Protein AF-A0A235ITL5-F1 (afdb_monomer)

pLDDT: mean 88.63, std 13.84, range [49.47, 98.25]

Structure (mmCIF, N/CA/C/O backbone):
data_AF-A0A235ITL5-F1
#
_entry.id   AF-A0A235ITL5-F1
#
loop_
_atom_site.group_PDB
_atom_site.id
_atom_site.type_symbol
_atom_site.label_atom_id
_atom_site.label_alt_id
_atom_site.label_comp_id
_atom_site.label_asym_id
_atom_site.label_entity_id
_atom_site.label_seq_id
_atom_site.pdbx_PDB_ins_code
_atom_site.Cartn_x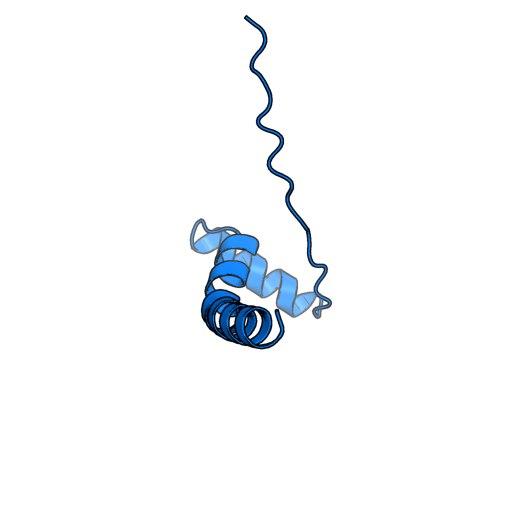
_atom_site.Cartn_y
_atom_site.Cartn_z
_atom_site.occupancy
_atom_site.B_iso_or_equiv
_atom_site.auth_seq_id
_atom_site.auth_comp_id
_atom_site.auth_asym_id
_atom_site.auth_atom_id
_atom_site.pdbx_PDB_model_num
ATOM 1 N N . MET A 1 1 ? -30.934 16.950 -15.498 1.00 49.47 1 MET A N 1
ATOM 2 C CA . MET A 1 1 ? -30.914 16.907 -14.018 1.00 49.47 1 MET A CA 1
ATOM 3 C C . MET A 1 1 ? -29.465 16.933 -13.543 1.00 49.47 1 MET A C 1
ATOM 5 O O . MET A 1 1 ? -28.707 16.065 -13.972 1.00 49.47 1 MET A O 1
ATOM 9 N N . PRO A 1 2 ? -29.034 17.925 -12.748 1.00 53.72 2 PRO A N 1
ATOM 10 C CA . PRO A 1 2 ? -27.653 18.005 -12.279 1.00 53.72 2 PRO A CA 1
ATOM 11 C C . PRO A 1 2 ? -27.373 16.873 -11.280 1.00 53.72 2 PRO A C 1
ATOM 13 O O . PRO A 1 2 ? -28.062 16.732 -10.271 1.00 53.72 2 PRO A O 1
ATOM 16 N N . ARG A 1 3 ? -26.378 16.029 -11.578 1.00 60.50 3 ARG A N 1
ATOM 17 C CA . ARG A 1 3 ? -25.932 14.957 -10.679 1.00 60.50 3 ARG A CA 1
ATOM 18 C C . ARG A 1 3 ? -25.339 15.605 -9.422 1.00 60.50 3 ARG A C 1
ATOM 20 O O . ARG A 1 3 ? -24.279 16.222 -9.507 1.00 60.50 3 ARG A O 1
ATOM 27 N N . LYS A 1 4 ? -26.006 15.472 -8.268 1.00 58.38 4 LYS A N 1
ATOM 28 C CA . LYS A 1 4 ? -25.419 15.791 -6.954 1.00 58.38 4 LYS A CA 1
ATOM 29 C C . LYS A 1 4 ? -24.109 15.007 -6.830 1.00 58.38 4 LYS A C 1
ATOM 31 O O . LYS A 1 4 ? -24.137 13.779 -6.754 1.00 58.38 4 LYS A O 1
ATOM 36 N N . LYS A 1 5 ? -22.966 15.697 -6.844 1.00 61.78 5 LYS A N 1
ATOM 37 C CA . LYS A 1 5 ? -21.689 15.090 -6.459 1.00 61.78 5 LYS A CA 1
ATOM 38 C C . LYS A 1 5 ? -21.833 14.679 -4.993 1.00 61.78 5 LYS A C 1
ATOM 40 O O . LYS A 1 5 ? -22.098 15.524 -4.146 1.00 61.78 5 LYS A O 1
ATOM 45 N N . LEU A 1 6 ? -21.751 13.380 -4.704 1.00 61.81 6 LEU A N 1
ATOM 46 C CA . LEU A 1 6 ? -21.622 12.905 -3.330 1.00 61.81 6 LEU A CA 1
ATOM 47 C C . LEU A 1 6 ? -20.259 13.377 -2.815 1.00 61.81 6 LEU A C 1
ATOM 49 O O . LEU A 1 6 ? -19.244 12.754 -3.126 1.00 61.81 6 LEU A O 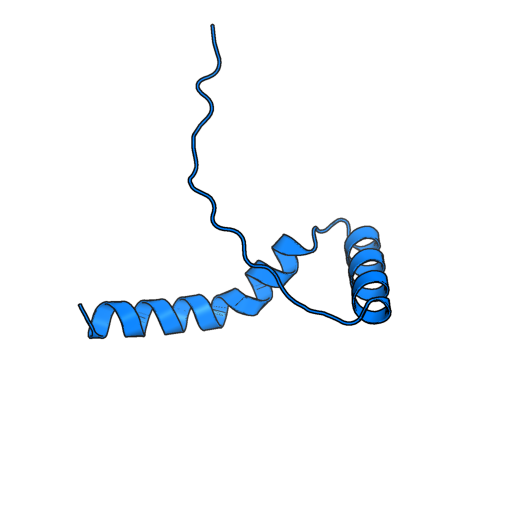1
ATOM 53 N N . ASP A 1 7 ? -20.243 14.466 -2.048 1.00 58.94 7 ASP A N 1
ATOM 54 C CA . ASP A 1 7 ? -19.081 14.891 -1.267 1.00 58.94 7 ASP A CA 1
ATOM 55 C C . ASP A 1 7 ? -18.813 13.854 -0.176 1.00 58.94 7 ASP A C 1
ATOM 57 O O . ASP A 1 7 ? -19.249 13.952 0.971 1.00 58.94 7 ASP A O 1
ATOM 61 N N . ARG A 1 8 ? -18.107 12.790 -0.551 1.00 64.31 8 ARG A N 1
ATOM 62 C CA . ARG A 1 8 ? -17.457 11.924 0.421 1.00 64.31 8 ARG A CA 1
ATOM 63 C C . ARG A 1 8 ? -16.182 12.647 0.823 1.00 64.31 8 ARG A C 1
ATOM 65 O O . ARG A 1 8 ? -15.242 12.674 0.031 1.00 64.31 8 ARG A O 1
ATOM 72 N N . LYS A 1 9 ? -16.161 13.232 2.026 1.00 80.31 9 LYS A N 1
ATOM 73 C CA . LYS A 1 9 ? -14.918 13.704 2.649 1.00 80.31 9 LYS A CA 1
ATOM 74 C C . LYS A 1 9 ? -13.936 12.531 2.645 1.00 80.31 9 LYS A C 1
ATOM 76 O O . LYS A 1 9 ? -14.204 11.497 3.254 1.00 80.31 9 LYS A O 1
ATOM 81 N N . LYS A 1 10 ? -12.875 12.656 1.855 1.00 82.56 10 LYS A N 1
ATOM 82 C CA . LYS A 1 10 ? -11.778 11.698 1.789 1.00 82.56 10 LYS A CA 1
ATOM 83 C C . LYS A 1 10 ? -10.541 12.416 2.283 1.00 82.56 10 LYS A C 1
ATOM 85 O O . LYS A 1 10 ? -10.204 13.467 1.741 1.00 82.56 10 LYS A O 1
ATOM 90 N N . ASP A 1 11 ? -9.884 11.812 3.256 1.00 88.56 11 ASP A N 1
ATOM 91 C CA . ASP A 1 11 ? -8.576 12.251 3.709 1.00 88.56 11 ASP A CA 1
ATOM 92 C C . ASP A 1 11 ? -7.490 11.509 2.929 1.00 88.56 11 ASP A C 1
ATOM 94 O O . ASP A 1 11 ? -7.673 10.365 2.495 1.00 88.56 11 ASP A O 1
ATOM 98 N N . TYR A 1 12 ? -6.364 12.186 2.728 1.00 90.44 12 TYR A N 1
ATOM 99 C CA . TYR A 1 12 ? -5.212 11.661 2.007 1.00 90.44 12 TYR A CA 1
ATOM 100 C C . TYR A 1 12 ? -4.030 11.546 2.961 1.00 90.44 12 TYR A C 1
ATOM 102 O O . TYR A 1 12 ? -3.825 12.404 3.815 1.00 90.44 12 TYR A O 1
ATOM 110 N N . ILE A 1 13 ? -3.241 10.489 2.786 1.00 89.38 13 ILE A N 1
ATOM 111 C CA . ILE A 1 13 ? -1.991 10.268 3.512 1.00 89.38 13 ILE A CA 1
ATOM 112 C C . ILE A 1 13 ? -0.867 10.333 2.482 1.00 89.38 13 ILE A C 1
ATOM 114 O O . ILE A 1 13 ? -0.953 9.688 1.436 1.00 89.38 13 ILE A O 1
ATOM 118 N N . GLN A 1 14 ? 0.173 11.114 2.768 1.00 92.94 14 GLN A N 1
ATOM 119 C CA . GLN A 1 14 ? 1.413 11.098 1.997 1.00 92.94 14 GLN A CA 1
ATOM 120 C C . GLN A 1 14 ? 2.390 10.118 2.646 1.00 92.94 14 GLN A C 1
ATOM 122 O O . GLN A 1 14 ? 2.574 10.140 3.861 1.00 92.94 14 GLN A O 1
ATOM 127 N N . ILE A 1 15 ? 2.993 9.251 1.836 1.00 92.12 15 ILE A N 1
ATOM 128 C CA . ILE A 1 15 ? 3.963 8.246 2.277 1.00 92.12 15 ILE A CA 1
ATOM 129 C C . ILE A 1 15 ? 5.262 8.517 1.525 1.00 92.12 15 ILE A C 1
ATOM 131 O O . ILE A 1 15 ? 5.257 8.595 0.296 1.00 92.12 15 ILE A O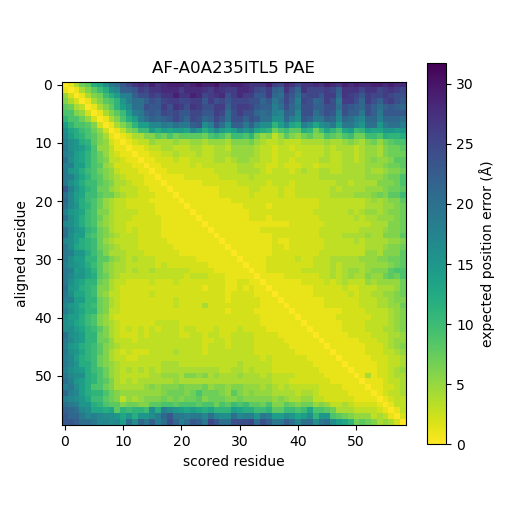 1
ATOM 135 N N . VAL A 1 16 ? 6.354 8.684 2.268 1.00 95.62 16 VAL A N 1
ATOM 136 C CA . VAL A 1 16 ? 7.701 8.813 1.705 1.00 95.62 16 VAL A CA 1
ATOM 137 C C . VAL A 1 16 ? 8.249 7.410 1.471 1.00 95.62 16 VAL A C 1
ATOM 139 O O . VAL A 1 16 ? 8.248 6.596 2.391 1.00 95.62 16 VAL A O 1
ATOM 142 N N . ILE A 1 17 ? 8.681 7.136 0.244 1.00 95.81 17 ILE A N 1
ATOM 143 C CA . ILE A 1 17 ? 9.299 5.876 -0.180 1.00 95.81 17 ILE A CA 1
ATOM 144 C C . ILE A 1 17 ? 10.408 6.184 -1.181 1.00 95.81 17 ILE A C 1
ATOM 146 O O . ILE A 1 17 ? 10.360 7.223 -1.849 1.00 95.81 17 ILE A O 1
ATOM 150 N N . GLU A 1 18 ? 11.374 5.278 -1.299 1.00 98.19 18 GLU A N 1
ATOM 151 C CA . GLU A 1 18 ? 12.421 5.392 -2.309 1.00 98.19 18 GLU A CA 1
ATOM 152 C C . GLU A 1 18 ? 11.817 5.355 -3.728 1.00 98.19 18 GLU A C 1
ATOM 154 O O . GLU A 1 18 ? 10.824 4.650 -3.965 1.00 98.19 18 GLU A O 1
ATOM 159 N N . PRO A 1 19 ? 12.375 6.108 -4.697 1.00 97.81 19 PRO A N 1
ATOM 160 C CA . PRO A 1 19 ? 11.843 6.152 -6.059 1.00 97.81 19 PRO A CA 1
ATOM 161 C C . PRO A 1 19 ? 11.794 4.779 -6.739 1.00 97.81 19 PRO A C 1
ATOM 163 O O . PRO A 1 19 ? 10.817 4.472 -7.427 1.00 97.81 19 PRO A O 1
ATOM 166 N N . ASP A 1 20 ? 12.812 3.950 -6.510 1.00 98.25 20 ASP A N 1
ATOM 167 C CA . ASP A 1 20 ? 12.919 2.616 -7.106 1.00 98.25 20 ASP A CA 1
ATOM 168 C C . ASP A 1 20 ? 11.859 1.663 -6.537 1.00 98.25 20 ASP A C 1
ATOM 170 O O . ASP A 1 20 ? 11.190 0.949 -7.289 1.00 98.25 20 ASP A O 1
ATOM 174 N N . ASP A 1 21 ? 11.610 1.729 -5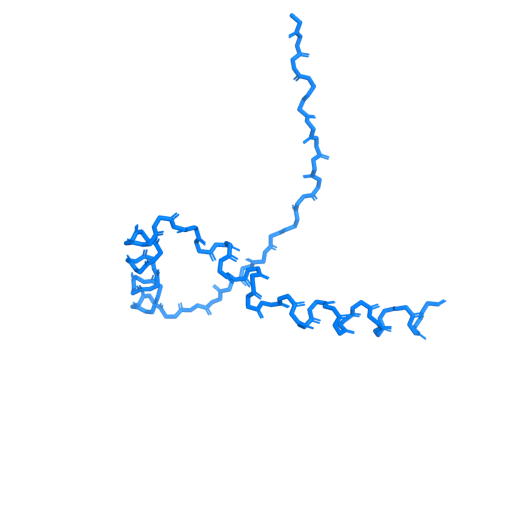.226 1.00 97.75 21 ASP A N 1
ATOM 175 C CA . ASP A 1 21 ? 10.551 0.959 -4.566 1.00 97.75 21 ASP A CA 1
ATOM 176 C C . ASP A 1 21 ? 9.167 1.372 -5.072 1.00 97.75 21 ASP A C 1
ATOM 178 O O . ASP A 1 21 ? 8.302 0.526 -5.319 1.00 97.75 21 ASP A O 1
ATOM 182 N N . LYS A 1 22 ? 8.954 2.679 -5.285 1.00 96.88 22 LYS A N 1
ATOM 183 C CA . LYS A 1 22 ? 7.714 3.188 -5.878 1.00 96.88 22 LYS A CA 1
ATOM 184 C C . LYS A 1 22 ? 7.500 2.627 -7.279 1.00 96.88 22 LYS A C 1
ATOM 186 O O . LYS A 1 22 ? 6.398 2.171 -7.577 1.00 96.88 22 LYS A O 1
ATOM 191 N N . ALA A 1 23 ? 8.528 2.669 -8.125 1.00 97.81 23 ALA A N 1
ATOM 192 C CA . ALA A 1 23 ? 8.452 2.167 -9.491 1.00 97.81 23 ALA A CA 1
ATOM 193 C C . ALA A 1 23 ? 8.156 0.659 -9.523 1.00 97.81 23 ALA A C 1
ATOM 195 O O . ALA A 1 23 ? 7.284 0.217 -10.276 1.00 97.81 23 ALA A O 1
ATOM 196 N N . ALA A 1 24 ? 8.813 -0.125 -8.664 1.00 98.19 24 ALA A N 1
ATOM 197 C CA . ALA A 1 24 ? 8.550 -1.556 -8.532 1.00 98.19 24 ALA A CA 1
ATOM 198 C C . ALA A 1 24 ? 7.109 -1.836 -8.070 1.00 98.19 24 ALA A C 1
ATOM 200 O O . ALA A 1 24 ? 6.417 -2.687 -8.638 1.00 98.19 24 ALA A O 1
ATOM 201 N N . PHE A 1 25 ? 6.627 -1.086 -7.075 1.00 97.00 25 PHE A N 1
ATOM 202 C CA . PHE A 1 25 ? 5.265 -1.223 -6.565 1.00 97.00 25 PHE A CA 1
ATOM 203 C C . PHE A 1 25 ? 4.207 -0.842 -7.608 1.00 97.00 25 PHE A C 1
ATOM 205 O O . PHE A 1 25 ? 3.205 -1.545 -7.763 1.00 97.00 25 PHE A O 1
ATOM 212 N N . GLU A 1 26 ? 4.434 0.238 -8.355 1.00 97.12 26 GLU A N 1
ATOM 213 C CA . GLU A 1 26 ? 3.560 0.681 -9.439 1.00 97.12 26 GLU A CA 1
ATOM 214 C C . GLU A 1 26 ? 3.485 -0.361 -10.562 1.00 97.12 26 GLU A C 1
ATOM 216 O O . GLU A 1 26 ? 2.384 -0.734 -10.972 1.00 97.12 26 GLU A O 1
ATOM 221 N N . ALA A 1 27 ? 4.626 -0.906 -10.996 1.00 97.94 27 ALA A N 1
ATOM 222 C CA . ALA A 1 27 ? 4.674 -1.954 -12.014 1.00 97.94 27 ALA A CA 1
ATOM 223 C C . ALA A 1 27 ? 3.881 -3.204 -11.596 1.00 97.94 27 ALA A C 1
ATOM 225 O O . ALA A 1 27 ? 3.094 -3.740 -12.381 1.00 97.94 27 ALA A O 1
ATOM 226 N N . TRP A 1 28 ? 4.032 -3.642 -10.342 1.00 98.06 28 TRP A N 1
ATOM 227 C CA . TRP A 1 28 ? 3.270 -4.770 -9.807 1.00 98.06 28 TRP A CA 1
ATOM 228 C C . TRP A 1 28 ? 1.764 -4.476 -9.753 1.00 98.06 28 TRP A C 1
ATOM 230 O O . TRP A 1 28 ? 0.954 -5.320 -10.144 1.00 98.06 28 TRP A O 1
ATOM 240 N N . CYS A 1 29 ? 1.375 -3.277 -9.312 1.00 97.50 29 CYS A N 1
ATOM 241 C CA . CYS A 1 29 ? -0.025 -2.850 -9.260 1.00 97.50 29 CYS A CA 1
ATOM 242 C C . CYS A 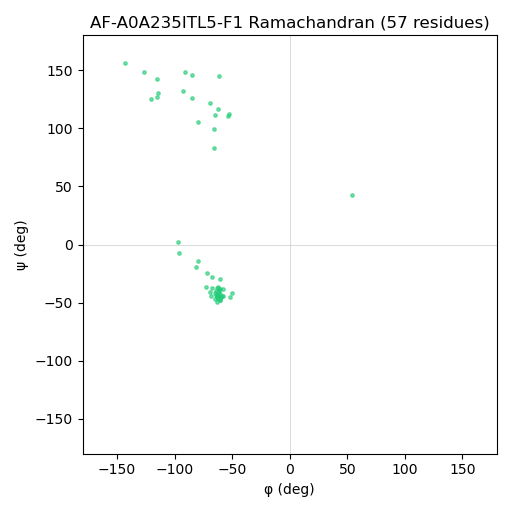1 29 ? -0.676 -2.867 -10.653 1.00 97.50 29 CYS A C 1
ATOM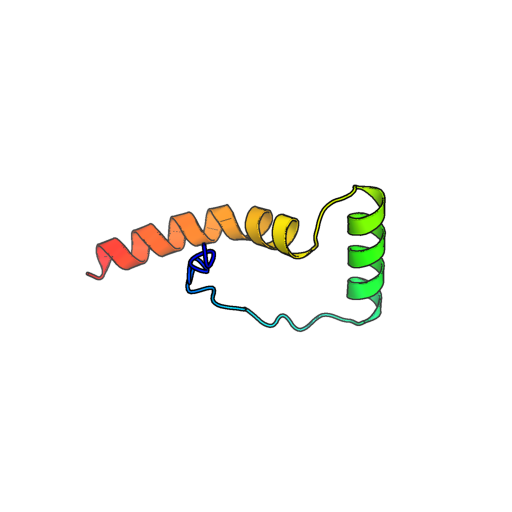 244 O O . CYS A 1 29 ? -1.770 -3.413 -10.819 1.00 97.50 29 CYS A O 1
ATOM 246 N N . ILE A 1 30 ? 0.027 -2.345 -11.665 1.00 97.12 30 ILE A N 1
ATOM 247 C CA . ILE A 1 30 ? -0.418 -2.354 -13.065 1.00 97.12 30 ILE A CA 1
ATOM 248 C C . ILE A 1 30 ? -0.595 -3.791 -13.567 1.00 97.12 30 ILE A C 1
ATOM 250 O O . ILE A 1 30 ? -1.642 -4.114 -14.126 1.00 97.12 30 ILE A O 1
ATOM 254 N N . ALA A 1 31 ? 0.384 -4.670 -13.323 1.00 98.06 31 ALA A N 1
ATOM 255 C CA . ALA A 1 31 ? 0.335 -6.065 -13.765 1.00 98.06 31 ALA A CA 1
ATOM 256 C C . ALA A 1 31 ? -0.855 -6.847 -13.178 1.00 98.06 31 ALA A C 1
ATOM 258 O O . ALA A 1 31 ? -1.369 -7.762 -13.817 1.00 98.06 31 ALA A O 1
ATOM 259 N N . ASN A 1 32 ? -1.311 -6.473 -11.980 1.00 97.50 32 ASN A N 1
ATOM 260 C CA . ASN A 1 32 ? -2.433 -7.117 -11.298 1.00 97.50 32 ASN A CA 1
ATOM 261 C C . ASN A 1 32 ? -3.770 -6.381 -11.487 1.00 97.50 32 ASN A C 1
ATOM 263 O O . ASN A 1 32 ? -4.778 -6.824 -10.941 1.00 97.50 32 ASN A O 1
ATOM 267 N N . ASN A 1 33 ? -3.801 -5.285 -12.256 1.00 96.50 33 ASN A N 1
ATOM 268 C CA . ASN A 1 33 ? -4.979 -4.435 -12.453 1.00 96.50 33 ASN A CA 1
ATOM 269 C C . ASN A 1 33 ? -5.590 -3.929 -11.127 1.00 96.50 33 ASN A C 1
ATOM 271 O O . ASN A 1 33 ? -6.806 -3.942 -10.932 1.00 96.50 33 ASN A O 1
ATOM 275 N N . ILE A 1 34 ? -4.728 -3.514 -10.194 1.00 96.38 34 ILE A N 1
ATOM 276 C CA . ILE A 1 34 ? -5.099 -3.005 -8.866 1.00 96.38 34 ILE A CA 1
ATOM 277 C C . ILE A 1 34 ? -4.448 -1.635 -8.663 1.00 96.38 34 ILE A C 1
ATOM 279 O O . ILE A 1 34 ? -3.358 -1.367 -9.161 1.00 96.38 34 ILE A O 1
ATOM 283 N N . THR A 1 35 ? -5.090 -0.743 -7.908 1.00 95.69 35 THR A N 1
ATOM 284 C CA . THR A 1 35 ? -4.493 0.555 -7.564 1.00 95.69 35 THR A CA 1
ATOM 285 C C . THR A 1 35 ? -3.591 0.465 -6.330 1.00 95.69 35 THR A C 1
ATOM 287 O O . THR A 1 35 ? -3.908 -0.215 -5.352 1.00 95.69 35 THR A O 1
ATOM 290 N N . MET A 1 36 ? -2.511 1.254 -6.302 1.00 95.06 36 MET A N 1
ATOM 291 C CA . MET A 1 36 ? -1.623 1.369 -5.131 1.00 95.06 36 MET A CA 1
ATOM 292 C C . MET A 1 36 ? -2.400 1.640 -3.832 1.00 95.06 36 MET A C 1
ATOM 294 O O . MET A 1 36 ? -2.145 1.035 -2.791 1.00 95.06 36 MET A O 1
ATOM 298 N N . SER A 1 37 ? -3.405 2.521 -3.889 1.00 94.88 37 SER A N 1
ATOM 299 C CA . SER A 1 37 ? -4.219 2.863 -2.722 1.00 94.88 37 SER A CA 1
ATOM 300 C C . SER A 1 37 ? -5.096 1.712 -2.223 1.00 94.88 37 SER A C 1
ATOM 302 O O . SER A 1 37 ? -5.435 1.694 -1.043 1.00 94.88 37 SER A O 1
ATOM 304 N N . GLU A 1 38 ? -5.516 0.781 -3.082 1.00 95.12 38 GLU A N 1
ATOM 305 C CA . GLU A 1 38 ? -6.278 -0.399 -2.652 1.00 95.12 38 GLU A CA 1
ATOM 306 C C . GLU A 1 38 ? -5.414 -1.346 -1.833 1.00 95.12 38 GLU A C 1
ATOM 308 O O . GLU A 1 38 ? -5.846 -1.775 -0.763 1.00 95.12 38 GLU A O 1
ATOM 313 N N . ILE A 1 39 ? -4.185 -1.596 -2.284 1.00 95.69 39 ILE A N 1
ATOM 314 C CA . ILE A 1 39 ? -3.221 -2.410 -1.542 1.00 95.69 39 ILE A CA 1
ATOM 315 C C . ILE A 1 39 ? -2.874 -1.746 -0.216 1.00 95.69 39 ILE A C 1
ATOM 317 O O . ILE A 1 39 ? -3.026 -2.374 0.825 1.00 95.69 39 ILE A O 1
ATOM 321 N N . ILE A 1 40 ? -2.524 -0.456 -0.222 1.00 95.31 40 ILE A N 1
ATOM 322 C CA . ILE A 1 40 ? -2.198 0.259 1.019 1.00 95.31 40 ILE A CA 1
ATOM 323 C C . ILE A 1 40 ? -3.373 0.196 2.003 1.00 95.31 40 ILE A C 1
ATOM 325 O O . ILE A 1 40 ? -3.171 -0.111 3.174 1.00 95.31 40 ILE A O 1
ATOM 329 N N . ARG A 1 41 ? -4.618 0.411 1.547 1.00 94.81 41 ARG A N 1
ATOM 330 C CA . ARG A 1 41 ? -5.808 0.283 2.410 1.00 94.81 41 ARG A CA 1
ATOM 331 C C . ARG A 1 41 ? -5.980 -1.125 2.976 1.00 94.81 41 ARG A C 1
ATOM 333 O O . ARG A 1 41 ? -6.403 -1.258 4.123 1.00 94.81 41 ARG A O 1
ATOM 340 N N . LYS A 1 42 ? -5.686 -2.158 2.184 1.00 95.75 42 LYS A N 1
ATOM 341 C CA . LYS A 1 42 ? -5.749 -3.555 2.622 1.00 95.75 42 LYS A CA 1
ATOM 342 C C . LYS A 1 42 ? -4.708 -3.835 3.707 1.00 95.75 42 LYS A C 1
ATOM 344 O O . LYS A 1 42 ? -5.075 -4.370 4.749 1.00 95.75 42 LYS A O 1
ATOM 349 N N . GLU A 1 43 ? -3.468 -3.399 3.501 1.00 95.25 43 GLU A N 1
ATOM 350 C CA . GLU A 1 43 ? -2.357 -3.624 4.433 1.00 95.25 43 GLU A CA 1
ATOM 351 C C . GLU A 1 43 ? -2.529 -2.865 5.755 1.00 95.25 43 GLU A C 1
ATOM 353 O O . GLU A 1 43 ? -2.258 -3.406 6.827 1.00 95.25 43 GLU A O 1
ATOM 358 N N . ILE A 1 44 ? -3.059 -1.636 5.726 1.00 95.31 44 ILE A N 1
ATOM 359 C CA . ILE A 1 44 ? -3.300 -0.876 6.964 1.00 95.31 44 ILE A CA 1
ATOM 360 C C . ILE A 1 44 ? -4.578 -1.304 7.705 1.00 95.31 44 ILE A C 1
ATOM 362 O O . ILE A 1 44 ? -4.761 -0.940 8.868 1.00 95.31 44 ILE A O 1
ATOM 366 N N . SER A 1 45 ? -5.472 -2.072 7.069 1.00 96.38 45 SER A N 1
ATOM 367 C CA . SER A 1 45 ? -6.796 -2.428 7.607 1.00 96.38 45 SER A CA 1
ATOM 368 C C . SER A 1 45 ? -6.757 -3.028 9.027 1.00 96.38 45 SER A C 1
ATOM 370 O O . SER A 1 45 ? -7.504 -2.549 9.889 1.00 96.38 45 SER A O 1
ATOM 372 N N . PRO A 1 46 ? -5.860 -3.983 9.359 1.00 96.94 46 PRO A N 1
ATOM 373 C CA . PRO A 1 46 ? -5.779 -4.528 10.716 1.00 96.94 46 PRO A CA 1
ATOM 374 C C . PRO A 1 46 ? -5.412 -3.473 11.769 1.00 96.94 46 PRO A C 1
ATOM 376 O O . PRO A 1 46 ? -5.933 -3.500 12.887 1.00 96.94 46 PRO A O 1
ATOM 379 N N . TYR A 1 47 ? -4.544 -2.522 11.418 1.00 96.50 47 TYR A N 1
ATOM 380 C CA . TYR A 1 47 ? -4.135 -1.433 12.308 1.00 96.50 47 TYR A CA 1
ATOM 381 C C . TYR A 1 47 ? -5.253 -0.410 12.491 1.00 96.50 47 TYR A C 1
ATOM 383 O O . TYR A 1 47 ? -5.466 0.058 13.605 1.00 96.50 47 TYR A O 1
ATOM 391 N N . VAL A 1 48 ? -6.030 -0.134 11.439 1.00 94.81 48 VAL A N 1
ATOM 392 C CA . VAL A 1 48 ? -7.230 0.711 11.530 1.00 94.81 48 VAL A CA 1
ATOM 393 C C .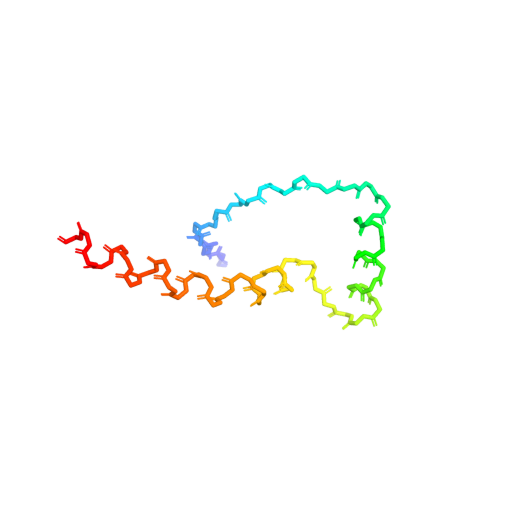 VAL A 1 48 ? -8.250 0.102 12.495 1.00 94.81 48 VAL A C 1
ATOM 395 O O . VAL A 1 48 ? -8.820 0.820 13.315 1.00 94.81 48 VAL A O 1
ATOM 398 N N . VAL A 1 49 ? -8.469 -1.217 12.450 1.00 95.25 49 VAL A N 1
ATOM 399 C CA . VAL A 1 49 ? -9.380 -1.904 13.385 1.00 95.25 49 VAL A CA 1
ATOM 400 C C . VAL A 1 49 ? -8.891 -1.784 14.830 1.00 95.25 49 VAL A C 1
ATOM 402 O O . VAL A 1 49 ? -9.685 -1.463 15.713 1.00 95.25 49 VAL A O 1
ATOM 405 N N . LYS A 1 50 ? -7.593 -1.998 15.081 1.00 95.56 50 LYS A N 1
ATOM 406 C CA . LYS A 1 50 ? -6.998 -1.819 16.418 1.00 95.56 50 LYS A CA 1
ATOM 407 C C . LYS A 1 50 ? -7.104 -0.367 16.896 1.00 95.56 50 LYS A C 1
ATOM 409 O O . LYS A 1 50 ? -7.545 -0.133 18.015 1.00 95.56 50 LYS A O 1
ATOM 414 N N . GLY A 1 51 ? -6.782 0.598 16.035 1.00 94.56 51 GLY A N 1
ATOM 415 C CA . GLY A 1 51 ? -6.867 2.027 16.344 1.00 94.56 51 GLY A CA 1
ATOM 416 C C . GLY A 1 51 ? -8.286 2.478 16.690 1.00 94.56 51 GLY A C 1
ATOM 417 O O . GLY A 1 51 ? -8.473 3.235 17.634 1.00 94.56 51 GLY A O 1
ATOM 418 N N . LYS A 1 52 ? -9.306 1.951 16.000 1.00 94.12 52 LYS A N 1
ATOM 419 C CA . LYS A 1 52 ? -10.712 2.231 16.333 1.00 94.12 52 LYS A CA 1
ATOM 420 C C . LYS A 1 52 ? -11.099 1.769 17.739 1.00 94.12 52 LYS A C 1
ATOM 422 O O . LYS A 1 52 ? -11.822 2.495 18.409 1.00 94.12 52 LYS A O 1
ATOM 427 N N . LYS A 1 53 ? -10.618 0.600 18.183 1.00 93.69 53 LYS A N 1
ATOM 428 C CA . LYS A 1 53 ? -10.868 0.107 19.551 1.00 93.69 53 LYS A CA 1
ATOM 429 C C . LYS A 1 53 ? -10.253 1.035 20.600 1.00 93.69 53 LYS A C 1
ATOM 431 O O . LYS A 1 53 ? -10.929 1.418 21.545 1.00 93.69 53 LYS A O 1
ATOM 436 N N . LEU A 1 54 ? -9.014 1.472 20.372 1.00 94.06 54 LEU A N 1
ATOM 437 C CA . LEU A 1 54 ? -8.335 2.412 21.267 1.00 94.06 54 LEU A CA 1
ATOM 438 C C . LEU A 1 54 ? -9.062 3.761 21.347 1.00 94.06 54 LEU A C 1
ATOM 440 O O . LEU A 1 54 ? -9.227 4.304 22.432 1.00 94.06 54 LEU A O 1
ATOM 444 N N . LEU A 1 55 ? -9.550 4.284 20.217 1.00 91.38 55 LEU A N 1
ATOM 445 C CA . LEU A 1 55 ? -10.329 5.527 20.203 1.00 91.38 55 LEU A CA 1
ATOM 446 C C . LEU A 1 55 ? -11.647 5.398 20.977 1.00 91.38 55 LEU A C 1
ATOM 448 O O . LEU A 1 55 ? -12.0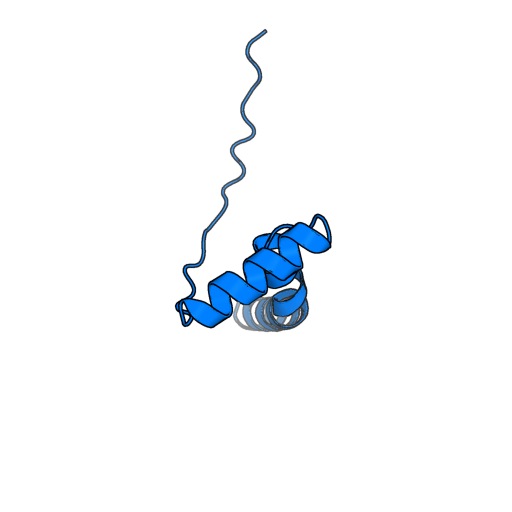43 6.344 21.651 1.00 91.38 55 LEU A O 1
ATOM 452 N N . SER A 1 56 ? -12.314 4.239 20.906 1.00 88.06 56 SER A N 1
ATOM 453 C CA . SER A 1 56 ? -13.541 3.996 21.675 1.00 88.06 56 SER A CA 1
ATOM 454 C C . SER A 1 56 ? -13.311 3.809 23.173 1.00 88.06 56 SER A C 1
ATOM 456 O O . SER A 1 56 ? -14.229 4.042 23.94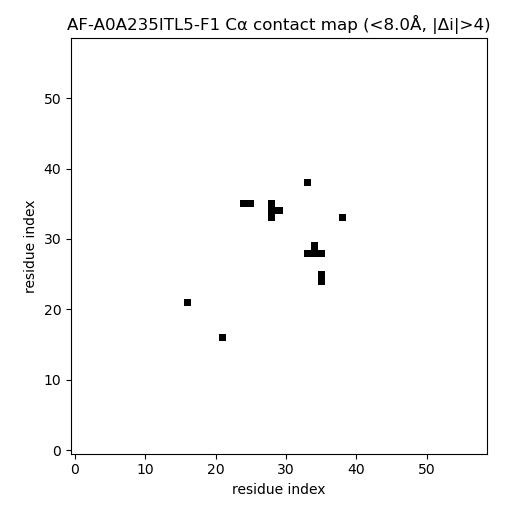0 1.00 88.06 56 SER A O 1
ATOM 458 N N . GLU A 1 57 ? -12.117 3.387 23.593 1.00 84.00 57 GLU A N 1
ATOM 459 C CA . GLU A 1 57 ? -11.752 3.257 25.014 1.00 84.00 57 GLU A CA 1
ATOM 460 C C . GLU A 1 57 ? -11.333 4.601 25.637 1.00 84.00 57 GLU A C 1
ATOM 462 O O . GLU A 1 57 ? -11.330 4.743 26.857 1.00 84.00 57 GLU A O 1
ATOM 467 N N . GLN A 1 58 ? -10.968 5.583 24.806 1.00 71.25 58 GLN A N 1
ATOM 468 C CA . GLN A 1 58 ? -10.564 6.932 25.222 1.00 71.25 58 GLN A CA 1
ATOM 469 C C . GLN A 1 58 ? -11.699 7.968 25.163 1.00 71.25 58 GLN A C 1
ATOM 471 O O . GLN A 1 58 ? -11.488 9.106 25.581 1.00 71.25 58 GLN A O 1
ATOM 476 N N . SER A 1 59 ? -12.860 7.597 24.611 1.00 55.16 59 SER A N 1
ATOM 477 C CA . SER A 1 59 ? -14.053 8.451 24.480 1.00 55.16 59 SER A CA 1
ATOM 478 C C . SER A 1 59 ? -15.081 8.116 25.551 1.00 55.16 59 SER A C 1
ATOM 480 O O . SER A 1 59 ? -15.724 9.064 26.050 1.00 55.16 59 SER A O 1
#

Radius of gyration: 16.41 Å; Cα contacts (8 Å, |Δi|>4): 8; chains: 1; bounding box: 44×25×39 Å

Solvent-accessible surface area (backbone atoms only — not comparable to full-atom values): 3903 Å² total; per-residue (Å²): 131,86,79,80,76,80,84,70,90,74,89,85,83,89,80,92,74,57,70,68,59,49,52,54,52,50,52,53,24,60,79,68,76,47,55,69,66,56,53,53,51,60,72,46,41,67,56,52,56,53,52,52,53,55,53,63,75,76,106

Foldseek 3Di:
DDPPDPPPDDDDDDDDDDPVVVVVLVVVCVVVVHDPVVVVCVVCVVVVVVVVVVVVVVD

Secondary structure (DSSP, 8-state):
------------------HHHHHHHHHHHHHTT--HHHHHHHHHHHHHHHHHHHHHH--

Sequence (59 aa):
MPRKKLDRKKDYIQIVIEPDDKAAFEAWCIANNITMSEIIRKEISPYVVKGKKLLSEQS

Mean predicted aligned error: 6.98 Å